Protein AF-A0A4Q6I7U9-F1 (afdb_monomer_lite)

Structure (mmCIF, N/CA/C/O backbone):
data_AF-A0A4Q6I7U9-F1
#
_entry.id   AF-A0A4Q6I7U9-F1
#
loop_
_atom_site.group_PDB
_atom_site.id
_atom_site.type_symbol
_atom_site.label_atom_id
_atom_site.label_alt_id
_atom_site.label_comp_id
_atom_site.label_asym_id
_atom_site.label_entity_id
_atom_site.label_seq_id
_atom_site.pdbx_PDB_ins_code
_atom_site.Cartn_x
_atom_site.Cartn_y
_atom_site.Cartn_z
_atom_site.occupancy
_atom_site.B_iso_or_equiv
_atom_site.auth_seq_id
_atom_site.auth_comp_id
_atom_site.auth_asym_id
_atom_site.auth_atom_id
_atom_site.pdbx_PDB_model_num
ATOM 1 N N . MET A 1 1 ? -26.927 5.945 -9.847 1.00 33.75 1 MET A N 1
ATOM 2 C CA . MET A 1 1 ? -25.560 5.404 -9.706 1.00 33.75 1 MET A CA 1
ATOM 3 C C . MET A 1 1 ? -24.604 6.399 -10.337 1.00 33.75 1 MET A C 1
ATOM 5 O O . MET A 1 1 ? -24.550 6.483 -11.556 1.00 33.75 1 MET A O 1
ATOM 9 N N . THR A 1 2 ? -23.942 7.232 -9.539 1.00 41.09 2 THR A N 1
ATOM 10 C CA . THR A 1 2 ? -22.872 8.110 -10.026 1.00 41.09 2 THR A CA 1
ATOM 11 C C . THR A 1 2 ? -21.622 7.259 -10.188 1.00 41.09 2 THR A C 1
ATOM 13 O O . THR A 1 2 ? -21.034 6.808 -9.210 1.00 41.09 2 THR A O 1
ATOM 16 N N . ASN A 1 3 ? -21.272 6.970 -11.439 1.00 42.38 3 ASN A N 1
ATOM 17 C CA . ASN A 1 3 ? -20.032 6.295 -11.788 1.00 42.38 3 ASN A CA 1
ATOM 18 C C . ASN A 1 3 ? -18.898 7.286 -11.486 1.00 42.38 3 ASN A C 1
ATOM 20 O O . ASN A 1 3 ? -18.671 8.225 -12.246 1.00 42.38 3 ASN A O 1
ATOM 24 N N . GLY A 1 4 ? -18.306 7.181 -10.296 1.00 41.97 4 GLY A N 1
ATOM 25 C CA . GLY A 1 4 ? -17.240 8.069 -9.848 1.00 41.97 4 GLY A CA 1
ATOM 26 C C . GLY A 1 4 ? -15.970 7.769 -10.628 1.00 41.97 4 GLY A C 1
ATOM 27 O O . GLY A 1 4 ? -15.224 6.865 -10.262 1.00 41.97 4 GLY A O 1
ATOM 28 N N . THR A 1 5 ? -15.729 8.499 -11.714 1.00 50.94 5 THR A N 1
ATOM 29 C CA . THR A 1 5 ? -14.433 8.473 -12.392 1.00 50.94 5 THR A CA 1
ATOM 30 C C . THR A 1 5 ? -13.411 9.102 -11.451 1.00 50.94 5 THR A C 1
ATOM 32 O O . THR A 1 5 ? -13.460 10.303 -11.190 1.00 50.94 5 THR A O 1
ATOM 35 N N . VAL A 1 6 ? -12.523 8.281 -10.894 1.00 51.91 6 VAL A N 1
ATOM 36 C CA . VAL A 1 6 ? -11.417 8.750 -10.051 1.00 51.91 6 VAL A CA 1
ATOM 37 C C . VAL A 1 6 ? -10.520 9.655 -10.909 1.00 51.91 6 VAL A C 1
ATOM 39 O O . VAL A 1 6 ? -10.242 9.281 -12.055 1.00 51.91 6 VAL A O 1
ATOM 42 N N . PRO A 1 7 ? -10.090 10.836 -10.425 1.00 51.97 7 PRO A N 1
ATOM 43 C CA . PRO A 1 7 ? -9.144 11.679 -11.149 1.00 51.97 7 PRO A CA 1
ATOM 44 C C . PRO A 1 7 ? -7.912 10.866 -11.558 1.00 51.97 7 PRO A C 1
ATOM 46 O O . PRO A 1 7 ? -7.403 10.067 -10.775 1.00 51.97 7 PRO A O 1
ATOM 49 N N . GLY A 1 8 ? -7.459 11.030 -12.802 1.00 50.75 8 GLY A N 1
ATOM 50 C CA . GLY A 1 8 ? -6.254 10.362 -13.279 1.00 50.75 8 GLY A CA 1
ATOM 51 C C . GLY A 1 8 ? -5.034 10.914 -12.551 1.00 50.75 8 GLY A C 1
ATOM 52 O O . GLY A 1 8 ? -4.579 12.003 -12.874 1.00 50.75 8 GLY A O 1
ATOM 53 N N . GLU A 1 9 ? -4.533 10.184 -11.560 1.00 59.31 9 GLU A N 1
ATOM 54 C CA .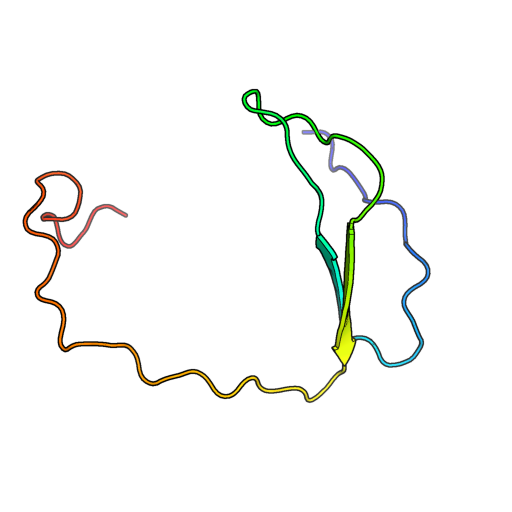 GLU A 1 9 ? -3.268 10.504 -10.900 1.00 59.31 9 GLU A CA 1
ATOM 55 C C . GLU A 1 9 ? -2.085 10.275 -11.846 1.00 59.31 9 GLU A C 1
ATOM 57 O O . GLU A 1 9 ? -2.077 9.324 -12.638 1.00 59.31 9 GLU A O 1
ATOM 62 N N . ASP A 1 10 ? -1.069 11.135 -11.731 1.00 59.09 10 ASP A N 1
ATOM 63 C CA . ASP A 1 10 ? 0.222 10.984 -12.400 1.00 59.09 10 ASP A CA 1
ATOM 64 C C . ASP A 1 10 ? 0.898 9.691 -11.926 1.00 59.09 10 ASP A C 1
ATOM 66 O O . ASP A 1 10 ? 1.579 9.629 -10.901 1.00 59.09 10 ASP A O 1
ATOM 70 N N . ARG A 1 11 ? 0.694 8.611 -12.682 1.00 59.19 11 ARG A N 1
ATOM 71 C CA . ARG A 1 11 ? 1.363 7.335 -12.430 1.00 59.19 11 ARG A CA 1
ATOM 72 C C . ARG A 1 11 ? 2.820 7.434 -12.891 1.00 59.19 11 ARG A C 1
ATOM 74 O O . ARG A 1 11 ? 3.059 7.801 -14.046 1.00 59.19 11 ARG A O 1
ATOM 81 N N . PRO A 1 12 ? 3.804 7.040 -12.060 1.00 64.88 12 PRO A N 1
ATOM 82 C CA . PRO A 1 12 ? 5.188 6.916 -12.505 1.00 64.88 12 PRO A CA 1
ATOM 83 C C . PRO A 1 12 ? 5.262 6.013 -13.745 1.00 64.88 12 PRO A C 1
ATOM 85 O O . PRO A 1 12 ? 4.639 4.947 -13.775 1.00 64.88 12 PRO A O 1
ATOM 88 N N . ARG A 1 13 ? 6.012 6.411 -14.784 1.00 64.12 13 ARG A N 1
ATOM 89 C CA . ARG A 1 13 ? 6.176 5.584 -15.995 1.00 64.12 13 ARG A CA 1
ATOM 90 C C . ARG A 1 13 ? 6.687 4.191 -15.608 1.00 64.12 13 ARG A C 1
ATOM 92 O O . ARG A 1 13 ? 7.755 4.068 -15.022 1.00 64.12 13 ARG A O 1
ATOM 99 N N . GLY A 1 14 ? 5.926 3.152 -15.961 1.00 68.25 14 GLY A N 1
ATOM 100 C CA . GLY A 1 14 ? 6.251 1.750 -15.660 1.00 68.25 14 GLY A CA 1
ATOM 101 C C . GLY A 1 14 ? 5.591 1.179 -14.396 1.00 68.25 14 GLY A C 1
ATOM 102 O O . GLY A 1 14 ? 5.715 -0.022 -14.145 1.00 68.25 14 GLY A O 1
ATOM 103 N N . ALA A 1 15 ? 4.852 1.987 -13.629 1.00 69.12 15 ALA A N 1
ATOM 104 C CA . ALA A 1 15 ? 4.028 1.501 -12.526 1.00 69.12 15 ALA A CA 1
ATOM 105 C C . ALA A 1 15 ? 2.686 0.950 -13.041 1.00 69.12 15 ALA A C 1
ATOM 107 O O . ALA A 1 15 ? 1.946 1.636 -13.747 1.00 69.12 15 ALA A O 1
ATOM 108 N N . LYS A 1 16 ? 2.350 -0.280 -12.637 1.00 78.88 16 LYS A N 1
ATOM 109 C CA . LYS A 1 16 ? 1.034 -0.894 -12.861 1.00 78.88 16 LYS A CA 1
ATOM 110 C C . LYS A 1 16 ? -0.020 -0.262 -11.951 1.00 78.88 16 LYS A C 1
ATOM 112 O O . LYS A 1 16 ? -1.153 -0.031 -12.370 1.00 78.88 16 LYS A O 1
ATOM 117 N N . MET A 1 17 ? 0.357 -0.012 -10.700 1.00 80.75 17 MET A N 1
ATOM 118 C CA . MET A 1 17 ? -0.504 0.513 -9.642 1.00 80.75 17 MET A CA 1
ATOM 119 C C . MET A 1 17 ? 0.337 1.304 -8.640 1.00 80.75 17 MET A C 1
ATOM 121 O O . MET A 1 17 ? 1.473 0.927 -8.359 1.00 80.75 17 MET A O 1
ATOM 125 N N . ALA A 1 18 ? -0.240 2.363 -8.080 1.00 83.31 18 ALA A N 1
ATOM 126 C CA . ALA A 1 18 ? 0.237 2.989 -6.855 1.00 83.31 18 ALA A CA 1
ATOM 127 C C . ALA A 1 18 ? -0.766 2.686 -5.733 1.00 83.31 18 ALA A C 1
ATOM 129 O O . ALA A 1 18 ? -1.973 2.678 -5.973 1.00 83.31 18 ALA A O 1
ATOM 130 N N . ILE A 1 19 ? -0.267 2.387 -4.536 1.00 85.44 19 ILE A N 1
ATOM 131 C CA . ILE A 1 19 ? -1.067 2.173 -3.330 1.00 85.44 19 ILE A CA 1
ATOM 132 C C . ILE A 1 19 ? -0.679 3.254 -2.334 1.00 85.44 19 ILE A C 1
ATOM 134 O O . ILE A 1 19 ? 0.461 3.299 -1.874 1.00 85.44 19 ILE A O 1
ATOM 138 N N . GLU A 1 20 ? -1.632 4.100 -1.981 1.00 88.69 20 GLU A N 1
ATOM 139 C CA . GLU A 1 20 ? -1.454 5.120 -0.958 1.00 88.69 20 GLU A CA 1
ATOM 140 C C . GLU A 1 20 ? -1.986 4.619 0.381 1.00 88.69 20 GLU A C 1
ATOM 142 O O . GLU A 1 20 ? -3.120 4.149 0.497 1.00 88.69 20 GLU A O 1
ATOM 147 N N . VAL A 1 21 ? -1.148 4.694 1.409 1.00 87.50 21 VAL A N 1
ATOM 148 C CA . VAL A 1 21 ? -1.488 4.252 2.757 1.00 87.50 21 VAL A CA 1
ATOM 149 C C . VAL A 1 21 ? -1.856 5.474 3.580 1.00 87.50 21 VAL A C 1
ATOM 151 O O . VAL A 1 21 ? -1.008 6.319 3.859 1.00 87.50 21 VAL A O 1
ATOM 154 N N . TYR A 1 22 ? -3.108 5.532 4.017 1.00 90.81 22 TYR A N 1
ATOM 155 C CA . TYR A 1 22 ? -3.634 6.604 4.854 1.00 90.81 22 TYR A CA 1
ATOM 156 C C . TYR A 1 22 ? -3.714 6.187 6.324 1.00 90.81 22 TYR A C 1
ATOM 158 O O . TYR A 1 22 ? -3.867 5.007 6.650 1.00 90.81 22 TYR A O 1
ATOM 166 N N . THR A 1 23 ? -3.636 7.170 7.219 1.00 91.19 23 THR A N 1
ATOM 167 C CA . THR A 1 23 ? -4.053 7.003 8.615 1.00 91.19 23 THR A CA 1
ATOM 168 C C . THR A 1 23 ? -5.548 7.294 8.698 1.00 91.19 23 THR A C 1
ATOM 170 O O . THR A 1 23 ? -6.004 8.293 8.147 1.00 91.19 23 THR A O 1
ATOM 173 N N . VAL A 1 24 ? -6.313 6.443 9.381 1.00 92.00 24 VAL A N 1
ATOM 174 C CA . VAL A 1 24 ? -7.760 6.627 9.569 1.00 92.00 24 VAL A CA 1
ATOM 175 C C . VAL A 1 24 ? -8.101 6.815 11.044 1.00 92.00 24 VAL A C 1
ATOM 177 O O . VAL A 1 24 ? -7.449 6.244 11.920 1.00 92.00 24 VAL A O 1
ATOM 180 N N . SER A 1 25 ? -9.113 7.634 11.322 1.00 90.94 25 SER A N 1
ATOM 181 C CA . SER A 1 25 ? -9.685 7.807 12.653 1.00 90.94 25 SER A CA 1
ATOM 182 C C . SER A 1 25 ? -10.494 6.573 13.056 1.00 90.94 25 SER A C 1
ATOM 184 O O . SER A 1 25 ? -10.798 5.703 12.237 1.00 90.94 25 SER A O 1
ATOM 186 N N . ARG A 1 26 ? -10.9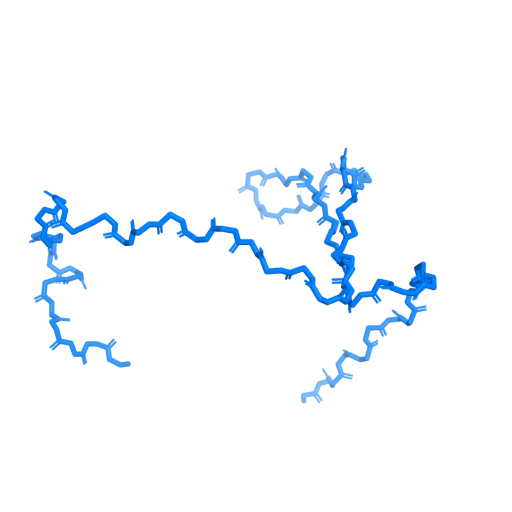02 6.519 14.329 1.00 91.75 26 ARG A N 1
ATOM 187 C CA . ARG A 1 26 ? -11.792 5.465 14.837 1.00 91.75 26 ARG A CA 1
ATOM 188 C C . ARG A 1 26 ? -13.128 5.401 14.084 1.00 91.75 26 ARG A C 1
ATOM 190 O O . ARG A 1 26 ? -13.695 4.322 13.966 1.00 91.75 26 ARG A O 1
ATOM 197 N N . ASP A 1 27 ? -13.580 6.530 13.549 1.00 93.19 27 ASP A N 1
ATOM 198 C CA . ASP A 1 27 ? -14.836 6.653 12.802 1.00 93.19 27 ASP A CA 1
ATOM 199 C C . ASP A 1 27 ? -14.654 6.389 11.295 1.00 93.19 27 ASP A C 1
ATOM 201 O O . ASP A 1 27 ? -15.582 6.570 10.511 1.00 93.19 27 ASP A O 1
ATOM 205 N N . GLY A 1 28 ? -13.454 5.972 10.874 1.00 84.50 28 GLY A N 1
ATOM 206 C CA . GLY A 1 28 ? -13.142 5.622 9.487 1.00 84.50 28 GLY A CA 1
ATOM 207 C C . GLY A 1 28 ? -12.796 6.808 8.585 1.00 84.50 28 GLY A C 1
ATOM 208 O O . GLY A 1 28 ? -12.668 6.627 7.377 1.00 84.50 28 GLY A O 1
ATOM 209 N N . MET A 1 29 ? -12.6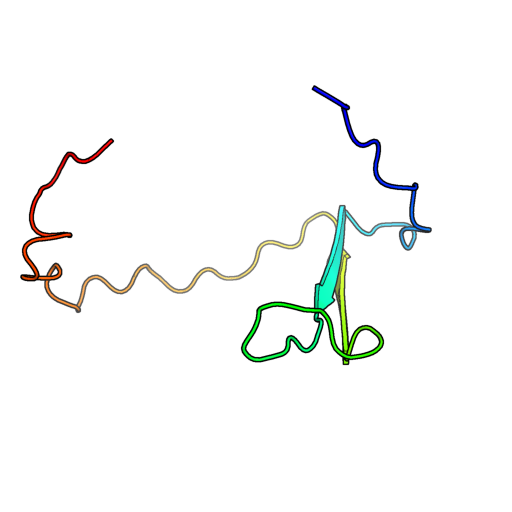16 8.011 9.138 1.00 93.00 29 MET A N 1
ATOM 210 C CA . MET A 1 29 ? -12.247 9.198 8.356 1.00 93.00 29 MET A CA 1
ATOM 211 C C . MET A 1 29 ? -10.734 9.271 8.151 1.00 93.00 29 MET A C 1
ATOM 213 O O . MET A 1 29 ? -9.973 9.005 9.077 1.00 93.00 29 MET A O 1
ATOM 217 N N . VAL A 1 30 ? -10.281 9.671 6.961 1.00 91.94 30 VAL A N 1
ATOM 218 C CA . VAL A 1 30 ? -8.851 9.882 6.679 1.00 91.94 30 VAL A CA 1
ATOM 219 C C . VAL A 1 30 ? -8.323 11.058 7.502 1.00 91.94 30 VAL A C 1
ATOM 221 O O . VAL A 1 30 ? -8.880 12.155 7.469 1.00 91.94 30 VAL A O 1
ATOM 224 N N . VAL A 1 31 ? -7.234 10.830 8.235 1.00 88.44 31 VAL A N 1
ATOM 225 C CA . VAL A 1 31 ? -6.576 11.829 9.081 1.00 88.44 31 VAL A CA 1
ATOM 226 C C . VAL A 1 31 ? -5.193 12.119 8.509 1.00 88.44 31 VAL A C 1
ATOM 228 O O . VAL A 1 31 ? -4.209 11.459 8.845 1.00 88.44 31 VAL A O 1
ATOM 231 N N . GLY A 1 32 ? -5.132 13.127 7.641 1.00 85.94 32 GLY A N 1
ATOM 232 C CA . GLY A 1 32 ? -3.891 13.635 7.059 1.00 85.94 32 GLY A CA 1
ATOM 233 C C . GLY A 1 32 ? -3.520 13.037 5.694 1.00 85.94 32 GLY A C 1
ATOM 234 O O . GLY A 1 32 ? -4.269 12.232 5.137 1.00 85.94 32 GLY A O 1
ATOM 235 N N . PRO A 1 33 ? -2.379 13.472 5.130 1.00 89.56 33 PRO A N 1
ATOM 236 C CA . PRO A 1 33 ? -1.886 12.989 3.840 1.00 89.56 33 PRO A CA 1
ATOM 237 C C . PRO A 1 33 ? -1.440 11.514 3.907 1.00 89.56 33 PRO A C 1
ATOM 239 O O . PRO A 1 33 ? -1.272 10.977 5.010 1.00 89.56 33 PRO A O 1
ATOM 242 N N . PRO A 1 34 ? -1.207 10.851 2.753 1.00 86.81 34 PRO A N 1
ATOM 243 C CA . PRO A 1 34 ? -0.644 9.506 2.723 1.00 86.81 34 PRO A CA 1
ATOM 244 C C . PRO A 1 34 ? 0.639 9.433 3.550 1.00 86.81 34 PRO A C 1
ATOM 246 O O . PRO A 1 34 ? 1.567 10.219 3.359 1.00 86.81 34 PRO A O 1
ATOM 249 N N . ARG A 1 35 ? 0.716 8.463 4.462 1.00 89.38 35 ARG A N 1
ATOM 250 C CA . ARG A 1 35 ? 1.945 8.203 5.228 1.00 89.38 35 ARG A CA 1
ATOM 251 C C . ARG A 1 35 ? 2.979 7.420 4.420 1.00 89.38 35 ARG A C 1
ATOM 253 O O . ARG A 1 35 ? 4.147 7.393 4.791 1.00 89.38 35 ARG A O 1
ATOM 260 N N . ALA A 1 36 ? 2.542 6.740 3.361 1.00 84.44 36 ALA A N 1
ATOM 261 C CA . ALA A 1 36 ? 3.401 6.014 2.439 1.00 84.44 36 ALA A CA 1
ATOM 262 C C . ALA A 1 36 ? 2.702 5.830 1.089 1.00 84.44 36 ALA A C 1
ATOM 264 O O . ALA A 1 36 ? 1.488 5.628 1.045 1.00 84.44 36 ALA A O 1
ATOM 265 N N . THR A 1 37 ? 3.493 5.806 0.020 1.00 86.12 37 T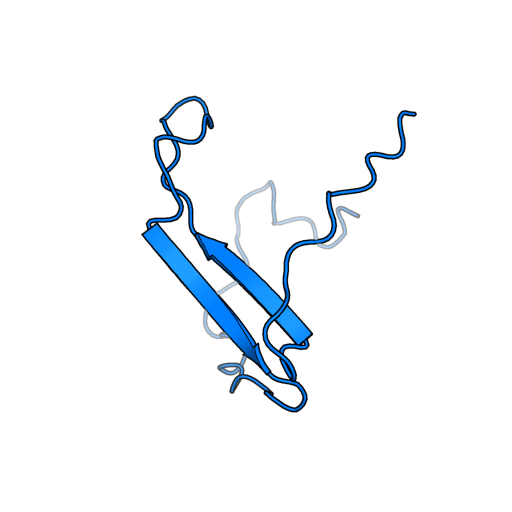HR A N 1
ATOM 266 C CA . THR A 1 37 ? 3.047 5.449 -1.329 1.00 86.12 37 THR A CA 1
ATOM 267 C C . THR A 1 37 ? 3.890 4.281 -1.819 1.00 86.12 37 THR A C 1
ATOM 269 O O . THR A 1 37 ? 5.118 4.362 -1.859 1.00 86.12 37 THR A O 1
ATOM 272 N N . VAL A 1 38 ? 3.239 3.181 -2.186 1.00 83.50 38 VAL A N 1
ATOM 273 C CA . VAL A 1 38 ? 3.883 1.976 -2.714 1.00 83.50 38 VAL A CA 1
ATOM 274 C C . VAL A 1 38 ? 3.620 1.904 -4.210 1.00 83.50 38 VAL A C 1
ATOM 276 O O . VAL A 1 38 ? 2.472 1.830 -4.637 1.00 83.50 38 VAL A O 1
ATOM 279 N N . SER A 1 39 ? 4.680 1.909 -5.014 1.00 82.94 39 SER A N 1
ATOM 280 C CA . SER A 1 39 ? 4.576 1.700 -6.461 1.00 82.94 39 SER A CA 1
ATOM 281 C C . SER A 1 39 ? 4.771 0.225 -6.791 1.00 82.94 39 SER A C 1
ATOM 283 O O . SER A 1 39 ? 5.801 -0.355 -6.458 1.00 82.94 39 SER A O 1
ATOM 285 N N . VAL A 1 40 ? 3.795 -0.374 -7.468 1.00 81.75 40 VAL A N 1
ATOM 286 C CA . VAL A 1 40 ? 3.857 -1.751 -7.965 1.00 81.75 40 VAL A CA 1
ATOM 287 C C . VAL A 1 40 ? 4.237 -1.705 -9.446 1.00 81.75 40 VAL A C 1
ATOM 289 O O . VAL A 1 40 ? 3.420 -1.262 -10.262 1.00 81.75 40 VAL A O 1
ATOM 292 N N . PRO A 1 41 ? 5.453 -2.130 -9.832 1.00 83.56 41 PRO A N 1
ATOM 293 C CA . PRO A 1 41 ? 5.852 -2.141 -11.231 1.00 83.56 41 PRO A CA 1
ATOM 294 C C . PRO A 1 41 ? 5.182 -3.287 -11.998 1.00 83.56 41 PRO A C 1
ATOM 296 O O . PRO A 1 41 ? 4.690 -4.265 -11.426 1.00 83.56 41 PRO A O 1
ATOM 299 N N . HIS A 1 42 ? 5.159 -3.178 -13.325 1.00 76.19 42 HIS A N 1
ATOM 300 C CA . HIS A 1 42 ? 4.780 -4.305 -14.178 1.00 76.19 42 HIS A CA 1
ATOM 301 C C . HIS A 1 42 ? 5.787 -5.462 -14.029 1.00 76.19 42 HIS A C 1
ATOM 303 O O . HIS A 1 42 ? 6.990 -5.229 -13.984 1.00 76.19 42 HIS A O 1
ATOM 309 N N . GLY A 1 43 ? 5.297 -6.706 -13.951 1.00 75.44 43 GLY A N 1
ATOM 310 C CA . GLY A 1 43 ? 6.137 -7.905 -13.793 1.00 75.44 43 GLY A CA 1
ATOM 311 C C . GLY A 1 43 ? 6.564 -8.221 -12.354 1.00 75.44 43 GLY A C 1
ATOM 312 O O . GLY A 1 43 ? 7.276 -9.195 -12.140 1.00 75.44 43 GLY A O 1
ATOM 313 N N . TYR A 1 44 ? 6.124 -7.433 -11.367 1.00 75.00 44 TYR A N 1
ATOM 314 C CA . TYR A 1 44 ? 6.295 -7.779 -9.958 1.00 75.00 44 TYR A CA 1
ATOM 315 C C . TYR A 1 44 ? 5.311 -8.882 -9.555 1.00 75.00 44 TYR A C 1
ATOM 317 O O . TYR A 1 44 ? 4.106 -8.637 -9.459 1.00 75.00 44 TYR A O 1
ATOM 325 N N . GLU A 1 45 ? 5.832 -10.081 -9.307 1.00 75.44 45 GLU A N 1
ATOM 326 C CA . GLU A 1 45 ? 5.117 -11.152 -8.616 1.00 75.44 45 GLU A CA 1
ATOM 327 C C . GLU A 1 45 ? 5.596 -11.194 -7.161 1.00 75.44 45 GLU A C 1
ATOM 329 O O . GLU A 1 45 ? 6.760 -11.523 -6.913 1.00 75.44 45 GLU A O 1
ATOM 334 N N . PRO A 1 46 ? 4.754 -10.822 -6.178 1.00 71.38 46 PRO A N 1
ATOM 335 C CA . PRO A 1 46 ? 5.122 -11.005 -4.785 1.00 71.38 46 PRO A CA 1
ATOM 336 C C . PRO A 1 46 ? 5.2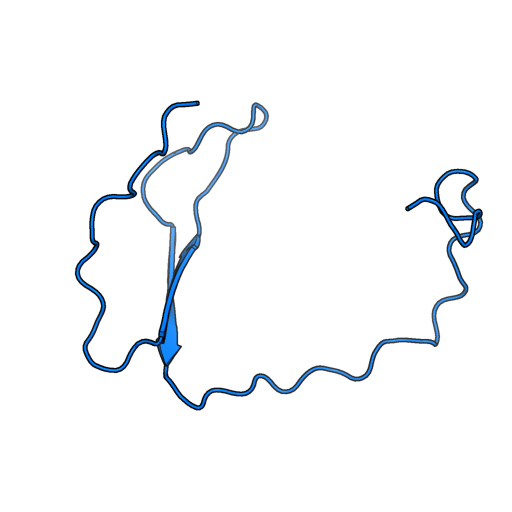87 -12.502 -4.520 1.00 71.38 46 PRO A C 1
ATOM 338 O O . PRO A 1 46 ? 4.448 -13.303 -4.933 1.00 71.38 46 PRO A O 1
ATOM 341 N N . ALA A 1 47 ? 6.346 -12.873 -3.799 1.00 76.56 47 ALA A N 1
ATOM 342 C CA . ALA A 1 47 ? 6.449 -14.208 -3.235 1.00 76.56 47 ALA A CA 1
ATOM 343 C C . ALA A 1 47 ? 5.283 -14.382 -2.255 1.00 76.56 47 ALA A C 1
ATOM 345 O O . ALA A 1 47 ? 5.281 -13.816 -1.162 1.00 76.56 47 ALA A O 1
ATOM 346 N N . LEU A 1 48 ? 4.241 -15.087 -2.691 1.00 74.62 48 LEU A N 1
ATOM 347 C CA . LEU A 1 48 ? 3.140 -15.450 -1.819 1.00 74.62 48 LEU A CA 1
ATOM 348 C C . LEU A 1 48 ? 3.669 -16.522 -0.876 1.00 74.62 48 LEU A C 1
ATOM 350 O O . LEU A 1 48 ? 4.043 -17.609 -1.318 1.00 74.62 48 LEU A O 1
ATOM 354 N N . GLU A 1 49 ? 3.708 -16.207 0.416 1.00 74.19 49 GLU A N 1
ATOM 355 C CA . GLU A 1 49 ? 3.892 -17.233 1.435 1.00 74.19 49 GLU A CA 1
ATOM 356 C C . GLU A 1 49 ? 2.848 -18.338 1.197 1.00 74.19 49 GLU A C 1
ATOM 358 O O . GLU A 1 49 ? 1.675 -18.019 0.944 1.00 74.19 49 GLU A O 1
ATOM 363 N N . PRO A 1 50 ? 3.239 -19.625 1.237 1.00 74.19 50 PRO A N 1
ATOM 364 C CA . PRO A 1 50 ? 2.296 -20.724 1.123 1.00 74.19 50 PRO A CA 1
ATOM 365 C C . PRO A 1 50 ? 1.142 -20.504 2.097 1.00 74.19 50 PRO A C 1
ATOM 367 O O . PRO A 1 50 ? 1.364 -20.167 3.262 1.00 74.19 50 PRO A O 1
ATOM 370 N N . LEU A 1 51 ? -0.091 -20.681 1.616 1.00 69.81 51 LEU A N 1
ATOM 371 C CA . LEU A 1 51 ? -1.279 -20.564 2.453 1.00 69.81 51 LEU A CA 1
ATOM 372 C C . LEU A 1 51 ? -1.065 -21.402 3.717 1.00 69.81 51 LEU A C 1
ATOM 374 O O . LEU A 1 51 ? -0.877 -22.615 3.632 1.00 69.81 51 LEU A O 1
ATOM 378 N N . ASN A 1 52 ? -1.061 -20.753 4.881 1.00 61.97 52 ASN A N 1
ATOM 379 C CA . ASN A 1 52 ? -0.864 -21.444 6.144 1.00 61.97 52 ASN A CA 1
ATOM 380 C C . ASN A 1 52 ? -2.088 -22.330 6.425 1.00 61.97 52 ASN A C 1
ATOM 382 O O . ASN A 1 52 ? -3.095 -21.871 6.962 1.00 61.97 52 ASN A O 1
ATOM 386 N N . THR A 1 53 ? -1.992 -23.607 6.057 1.00 71.00 53 THR A N 1
ATOM 387 C CA . THR A 1 53 ? -3.004 -24.633 6.344 1.00 71.00 53 THR A CA 1
ATOM 388 C C . THR A 1 53 ? -2.810 -25.284 7.715 1.00 71.00 53 THR A C 1
ATOM 390 O O . THR A 1 53 ? -3.527 -26.226 8.042 1.00 71.00 53 THR A O 1
ATOM 393 N N . GLN A 1 54 ? -1.828 -24.841 8.510 1.00 72.94 54 GLN A N 1
ATOM 394 C CA . GLN A 1 54 ? -1.577 -25.392 9.847 1.00 72.94 54 GLN A CA 1
ATOM 395 C C . GLN A 1 54 ? -2.583 -24.879 10.883 1.00 72.94 54 GLN A C 1
ATOM 397 O O . GLN A 1 54 ? -2.728 -25.476 11.949 1.00 72.94 54 GLN A O 1
ATOM 402 N N . LEU A 1 55 ? -3.293 -23.789 10.585 1.00 71.12 55 LEU A N 1
ATOM 403 C CA . LEU A 1 55 ? -4.398 -23.327 11.413 1.00 71.12 55 LEU A CA 1
ATOM 404 C C . LEU A 1 55 ? -5.655 -24.133 11.084 1.00 71.12 55 LEU A C 1
ATOM 406 O O . LEU A 1 55 ? -6.085 -24.206 9.932 1.00 71.12 55 LEU A O 1
ATOM 410 N N . ALA A 1 56 ? -6.258 -24.723 12.117 1.00 71.88 56 ALA A N 1
ATOM 411 C CA . ALA A 1 56 ? -7.553 -25.372 11.983 1.00 71.88 56 ALA A CA 1
ATOM 412 C C . ALA A 1 56 ? -8.598 -24.362 11.459 1.00 71.88 56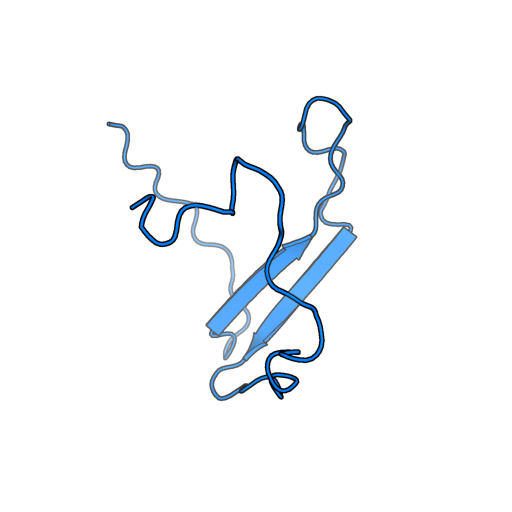 ALA A C 1
ATOM 414 O O . ALA A 1 56 ? -8.534 -23.179 11.814 1.00 71.88 56 ALA A O 1
ATOM 415 N N . PRO A 1 57 ? -9.579 -24.800 10.648 1.00 73.06 57 PRO A N 1
ATOM 416 C CA . PRO A 1 57 ? -10.674 -23.939 10.209 1.00 73.06 57 PRO A CA 1
ATOM 417 C C . PRO A 1 57 ? -11.344 -23.239 11.399 1.00 73.06 57 PRO A C 1
ATOM 419 O O . PRO A 1 57 ? -11.520 -23.854 12.454 1.00 73.06 57 PRO A O 1
ATOM 422 N N . CYS A 1 58 ? -11.741 -21.967 11.251 1.00 74.88 58 CYS A N 1
ATOM 423 C CA . CYS A 1 58 ? -12.417 -21.254 12.342 1.00 74.88 58 CYS A CA 1
ATOM 424 C C . CYS A 1 58 ? -13.667 -22.026 12.776 1.00 74.88 58 CYS A C 1
ATOM 426 O O . CYS A 1 58 ? -14.596 -22.217 11.995 1.00 74.88 58 CYS A O 1
ATOM 428 N N . ALA A 1 59 ? -13.718 -22.425 14.047 1.00 76.12 59 ALA A N 1
ATOM 429 C CA . ALA A 1 59 ? -14.871 -23.117 14.624 1.00 76.12 59 ALA A CA 1
ATOM 430 C C . ALA A 1 59 ? -16.043 -22.170 14.957 1.00 76.12 59 ALA A C 1
ATOM 432 O O . ALA A 1 59 ? -17.109 -22.613 15.393 1.00 76.12 59 ALA A O 1
ATOM 433 N N . CYS A 1 60 ? -15.845 -20.864 14.774 1.00 78.56 60 CYS A N 1
ATOM 434 C CA . CYS A 1 60 ? -16.837 -19.833 15.024 1.00 78.56 60 CYS A CA 1
ATOM 435 C C . CYS A 1 60 ? -18.076 -20.021 14.120 1.00 78.56 60 CYS A C 1
ATOM 437 O O . CYS A 1 60 ? -17.909 -20.238 12.921 1.00 78.56 60 CYS A O 1
ATOM 439 N N . PRO A 1 61 ? -19.318 -19.896 14.638 1.00 75.06 61 PRO A N 1
ATOM 440 C CA . PRO A 1 61 ? -20.540 -20.144 13.861 1.00 75.06 61 PRO A CA 1
ATOM 441 C C . PRO A 1 61 ? -20.617 -19.373 12.536 1.00 75.06 61 PRO A C 1
ATOM 443 O O . PRO A 1 61 ? -21.113 -19.912 11.553 1.00 75.06 61 PRO A O 1
ATOM 446 N N . VAL A 1 62 ? -20.064 -18.154 12.507 1.00 73.88 62 VAL A N 1
ATOM 447 C CA . VAL A 1 62 ? -20.011 -17.264 11.333 1.00 73.88 62 VAL A CA 1
ATOM 448 C C . VAL A 1 62 ? -19.217 -17.871 10.171 1.00 73.88 62 VAL A C 1
ATOM 450 O O . VAL A 1 62 ? -19.623 -17.742 9.025 1.00 73.88 62 VAL A O 1
ATOM 453 N N . HIS A 1 63 ? -18.108 -18.559 10.455 1.00 69.19 63 HIS A N 1
ATOM 454 C CA . HIS A 1 63 ? -17.222 -19.129 9.431 1.00 69.19 63 HIS A CA 1
ATOM 455 C C . HIS A 1 63 ? -17.282 -20.666 9.365 1.00 69.19 63 HIS A C 1
ATOM 457 O O . HIS A 1 63 ? -16.624 -21.275 8.527 1.00 69.19 63 HIS A O 1
ATOM 463 N N . ARG A 1 64 ? -18.085 -21.307 10.227 1.00 63.16 64 ARG A N 1
ATOM 464 C CA . ARG A 1 64 ? -18.301 -22.764 10.248 1.00 63.16 64 ARG A CA 1
ATOM 465 C C . ARG A 1 64 ? -19.109 -23.262 9.045 1.00 63.16 64 ARG A C 1
ATOM 467 O O . ARG A 1 64 ? -19.071 -24.450 8.734 1.00 63.16 64 ARG A O 1
ATOM 474 N N . GLN A 1 65 ? -19.852 -22.382 8.375 1.00 61.75 65 GLN A N 1
ATOM 475 C CA . GLN A 1 65 ? -20.619 -22.727 7.183 1.00 61.75 65 GLN A CA 1
ATOM 476 C C . GLN A 1 65 ? -19.734 -22.619 5.940 1.00 61.75 65 GLN A C 1
ATOM 478 O O . GLN A 1 65 ? -19.551 -21.545 5.370 1.00 61.75 65 GLN A O 1
ATOM 483 N N . ALA A 1 66 ? -19.209 -23.759 5.490 1.00 53.12 66 ALA A N 1
ATOM 484 C CA . ALA A 1 66 ? -18.733 -23.890 4.122 1.00 53.12 66 ALA A CA 1
ATOM 485 C C . ALA A 1 66 ? -19.920 -23.626 3.177 1.00 53.12 66 ALA A C 1
ATOM 487 O O . ALA A 1 66 ? -20.786 -24.483 3.022 1.00 53.12 66 ALA A O 1
ATOM 488 N N . GLY A 1 67 ? -19.991 -22.425 2.597 1.00 53.66 67 GLY A N 1
ATOM 489 C CA . GLY A 1 67 ? -21.012 -22.087 1.600 1.00 53.66 67 GLY A CA 1
ATOM 490 C C . GLY A 1 67 ? -21.807 -20.798 1.808 1.00 53.66 67 GLY A C 1
ATOM 491 O O . GLY A 1 67 ? -22.767 -20.606 1.068 1.00 53.66 67 GLY A O 1
ATOM 492 N N . ALA A 1 68 ? -21.435 -19.903 2.729 1.00 45.53 68 ALA A N 1
ATOM 493 C CA . ALA A 1 68 ? -21.945 -18.528 2.689 1.00 45.53 68 ALA A CA 1
ATOM 494 C C . ALA A 1 68 ? -21.326 -17.796 1.479 1.00 45.53 68 ALA A C 1
ATOM 496 O O . ALA A 1 68 ? -20.265 -17.181 1.582 1.00 45.53 68 ALA A O 1
ATOM 497 N N . ARG A 1 69 ? -21.942 -17.990 0.308 1.00 45.41 69 ARG A N 1
ATOM 498 C CA . ARG A 1 69 ? -21.786 -17.127 -0.866 1.00 45.41 69 ARG A CA 1
ATOM 499 C C . ARG A 1 69 ? -22.499 -15.803 -0.637 1.00 45.41 69 ARG A C 1
ATOM 501 O O . ARG A 1 69 ? -23.574 -15.838 0.002 1.00 45.41 69 ARG A O 1
#

Foldseek 3Di:
DPPDDDPDDDADVQFPDKDFAFDADPVGHTDDGGPDIDTHGPPDDPPDDPDPPVDDFDPDPVRVDPDPD

Radius of gyration: 18.72 Å; chains: 1; bounding box: 32×39×31 Å

Secondary structure (DSSP, 8-state):
----------PPTTEEEEEEE--B-TTS-B-SS-SEEEEEETT-----PPP-TTSPPP-STTTS-TT--

pLDDT: mean 72.61, std 14.97, range [33.75, 93.19]

Sequence (69 aa):
MTNGTVPGEDRPRGAKMAIEVYTVSRDGMVVGPPRATVSVPHGYEPALEPLNTQLAPCACPVHRQAGAR